Protein AF-A0A0H3CWQ4-F1 (afdb_monomer_lite)

Sequence (93 aa):
MPGEFEQLVAEYERFQAGVRHVDDRFAGLGAMQQQLTGLRASAASADGGVTVVTGPGGAVLDVELTEAALAKGPHALSATLLATLREGSSTAC

InterPro domains:
  IPR004401 Nucleoid-associated protein YbaB/EbfC [PF02575] (30-90)
  IPR036894 Nucleoid-associated protein YbaB-like domain superfamily [G3DSA:3.30.1310.10] (3-92)
  IPR036894 Nucleoid-associated protein YbaB-like domain superfamily [SSF82607] (29-89)

pLDDT: mean 82.15, std 10.58, range [54.75, 94.31]

Organism: Amycolatopsis mediterranei (strain U-32) (NCBI:txid749927)

Radius of gyration: 25.79 Å; chains: 1; bounding box: 51×19×75 Å

Secondary structure (DSSP, 8-state):
-THHHHHHHHHHHHHHHHHHHHHHHHHHHHHHHHHHHH--EEEE-TTSSEEEEE-GGG-EEEEEE-HHHHHT-HHHHHHHHHHHHHHHHHHT-

Foldseek 3Di:
DVVVVVVVVVVVVVVVVVVVVVVVVVVVVVVVVVVQQPDWFWFAFPVNQKIWIAGAQLHTDDIDGDVVLVVVDDPSSVVRHVVRSVVRNVVND

Structure (mmCIF, N/CA/C/O backbone):
data_AF-A0A0H3CWQ4-F1
#
_entry.id   AF-A0A0H3CWQ4-F1
#
loop_
_atom_site.group_PDB
_atom_site.id
_atom_site.type_symbol
_atom_site.label_atom_id
_atom_site.label_alt_id
_atom_site.label_comp_id
_atom_site.label_asym_id
_atom_site.label_entity_id
_atom_site.label_seq_id
_atom_site.pdbx_PDB_ins_code
_atom_site.Cartn_x
_atom_site.Cartn_y
_atom_site.Cartn_z
_atom_site.occupancy
_atom_site.B_iso_or_equiv
_atom_site.auth_seq_id
_atom_site.auth_comp_id
_atom_site.auth_asym_id
_atom_site.auth_atom_id
_atom_site.pdbx_PDB_model_num
ATOM 1 N N . MET A 1 1 ? 34.341 10.690 -54.752 1.00 55.31 1 MET A N 1
ATOM 2 C CA . MET A 1 1 ? 34.949 9.735 -53.805 1.00 55.31 1 MET A CA 1
ATOM 3 C C . MET A 1 1 ? 33.811 8.952 -53.148 1.00 55.31 1 MET A C 1
ATOM 5 O O . MET A 1 1 ? 33.098 9.542 -52.355 1.00 55.31 1 MET A O 1
ATOM 9 N N . PRO A 1 2 ? 33.548 7.692 -53.540 1.00 63.38 2 PRO A N 1
ATOM 10 C CA . PRO A 1 2 ? 32.394 6.906 -53.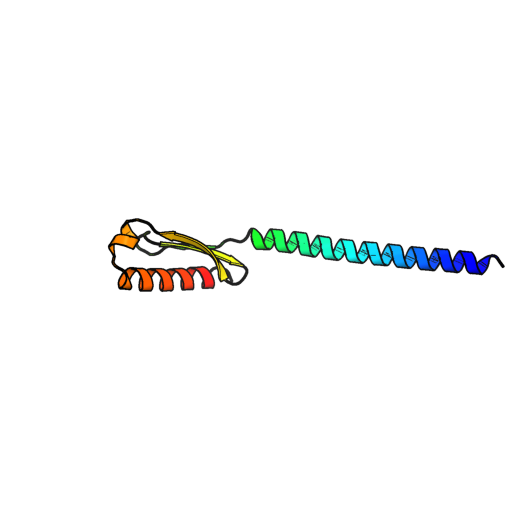059 1.00 63.38 2 PRO A CA 1
ATOM 11 C C . PRO A 1 2 ? 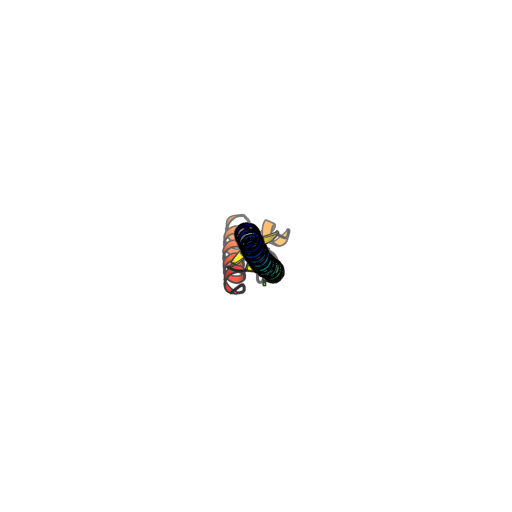32.459 6.476 -51.577 1.00 63.38 2 PRO A C 1
ATOM 13 O O . PRO A 1 2 ? 31.418 6.281 -50.960 1.00 63.38 2 PRO A O 1
ATOM 16 N N . GLY A 1 3 ? 33.660 6.390 -50.992 1.00 72.75 3 GLY A N 1
ATOM 17 C CA . GLY A 1 3 ? 33.868 5.837 -49.642 1.00 72.75 3 GLY A CA 1
ATOM 18 C C . GLY A 1 3 ? 33.395 6.709 -48.472 1.00 72.75 3 GLY A C 1
ATOM 19 O O . GLY A 1 3 ? 33.178 6.205 -47.376 1.00 72.75 3 GLY A O 1
ATOM 20 N N . GLU A 1 4 ? 33.202 8.010 -48.690 1.00 76.62 4 GLU A N 1
ATOM 21 C CA . GLU A 1 4 ? 32.712 8.950 -47.667 1.00 76.62 4 GLU A CA 1
ATOM 22 C C . GLU A 1 4 ? 31.223 8.711 -47.373 1.00 76.62 4 GLU A C 1
ATOM 24 O O . GLU A 1 4 ? 30.773 8.778 -46.230 1.00 76.62 4 GLU A O 1
ATOM 29 N N . PHE A 1 5 ? 30.464 8.367 -48.417 1.00 79.75 5 PHE A N 1
ATOM 30 C CA . PHE A 1 5 ? 29.049 8.028 -48.317 1.00 79.75 5 PHE A CA 1
ATOM 31 C C . PHE A 1 5 ? 28.851 6.665 -47.641 1.00 79.75 5 PHE A C 1
ATOM 33 O O . PHE A 1 5 ? 27.992 6.530 -46.774 1.00 79.75 5 PHE A O 1
ATOM 40 N N . GLU A 1 6 ? 29.693 5.678 -47.965 1.00 83.06 6 GLU A N 1
ATOM 41 C CA . GLU A 1 6 ? 29.689 4.361 -47.309 1.00 83.06 6 GLU A CA 1
ATOM 42 C C . GLU A 1 6 ? 30.015 4.463 -45.809 1.00 83.06 6 GLU A C 1
ATOM 44 O O . GLU A 1 6 ? 29.378 3.798 -44.993 1.00 83.06 6 GLU A O 1
ATOM 49 N N . GLN A 1 7 ? 30.942 5.348 -45.422 1.00 85.06 7 GLN A N 1
ATOM 50 C CA . GLN A 1 7 ? 31.221 5.641 -44.011 1.00 85.06 7 GLN A CA 1
ATOM 51 C C . GLN A 1 7 ? 30.017 6.243 -43.284 1.00 85.06 7 GLN A C 1
ATOM 53 O O . GLN A 1 7 ? 29.728 5.855 -42.152 1.00 85.06 7 GLN A O 1
ATOM 58 N N . LEU A 1 8 ? 29.301 7.166 -43.928 1.00 84.81 8 LEU A N 1
ATOM 59 C CA . LEU A 1 8 ? 28.131 7.813 -43.336 1.00 84.81 8 LEU A CA 1
ATOM 60 C C . LEU A 1 8 ? 26.980 6.822 -43.120 1.00 84.81 8 LEU A C 1
ATOM 62 O O . LEU A 1 8 ? 26.316 6.856 -42.084 1.00 84.81 8 LEU A O 1
ATOM 66 N N . VAL A 1 9 ? 26.772 5.914 -44.078 1.00 87.94 9 VAL A N 1
ATOM 67 C CA . VAL A 1 9 ? 25.781 4.834 -43.969 1.00 87.94 9 VAL A CA 1
ATOM 68 C C . VAL A 1 9 ? 26.142 3.887 -42.824 1.00 87.94 9 VAL A C 1
ATOM 70 O O . VAL A 1 9 ? 25.287 3.598 -41.991 1.00 87.94 9 VAL A O 1
ATOM 73 N N . ALA A 1 10 ? 27.408 3.474 -42.717 1.00 88.25 10 ALA A N 1
ATOM 74 C CA . ALA A 1 10 ? 27.862 2.599 -41.636 1.00 88.25 10 ALA A CA 1
ATOM 75 C C . ALA A 1 10 ? 27.710 3.243 -40.242 1.00 88.25 10 ALA A C 1
ATOM 77 O O . ALA A 1 10 ? 27.357 2.567 -39.272 1.00 88.25 10 ALA A O 1
ATOM 78 N N . GLU A 1 11 ? 27.954 4.550 -40.129 1.00 86.00 11 GLU A N 1
ATOM 79 C CA . GLU A 1 11 ? 27.760 5.290 -38.877 1.00 86.00 11 GLU A CA 1
ATOM 80 C C . GLU A 1 11 ? 26.272 5.403 -38.514 1.00 86.00 11 GLU A C 1
ATOM 82 O O . GLU A 1 11 ? 25.885 5.205 -37.361 1.00 86.00 11 GLU A O 1
ATOM 87 N N . TYR A 1 12 ? 25.414 5.636 -39.508 1.00 86.06 12 TYR A N 1
ATOM 88 C CA . TYR A 1 12 ? 23.967 5.671 -39.314 1.00 86.06 12 TYR A CA 1
ATOM 89 C C . TYR A 1 12 ? 23.402 4.309 -38.884 1.00 86.06 12 TYR A C 1
ATOM 91 O O . TYR A 1 12 ? 22.571 4.250 -37.976 1.00 86.06 12 TYR A O 1
ATOM 99 N N . GLU A 1 13 ? 23.886 3.206 -39.463 1.00 88.06 13 GLU A N 1
ATOM 100 C CA . GLU A 1 13 ? 23.511 1.848 -39.050 1.00 88.06 13 GLU A CA 1
ATOM 101 C C . GLU A 1 13 ? 23.941 1.542 -37.609 1.00 88.06 13 GLU A C 1
ATOM 103 O O . GLU A 1 13 ? 23.151 0.989 -36.837 1.00 88.06 13 GLU A O 1
ATOM 108 N N . ARG A 1 14 ? 25.152 1.953 -37.201 1.00 87.00 14 ARG A N 1
ATOM 109 C CA . ARG A 1 14 ? 25.596 1.834 -35.800 1.00 87.00 14 ARG A CA 1
ATOM 110 C C . ARG A 1 14 ? 24.732 2.649 -34.853 1.00 87.00 14 ARG A C 1
ATOM 112 O O . ARG A 1 14 ? 24.366 2.148 -33.789 1.00 87.00 14 ARG A O 1
ATOM 119 N N . PHE A 1 15 ? 24.389 3.876 -35.231 1.00 85.81 15 PHE A N 1
ATOM 120 C CA . PHE A 1 15 ? 23.501 4.717 -34.439 1.00 85.81 15 PHE A CA 1
ATOM 121 C C . PHE A 1 15 ? 22.113 4.078 -34.294 1.00 85.81 15 PHE A C 1
ATOM 123 O O . PHE A 1 15 ? 21.623 3.942 -33.174 1.00 85.81 15 PHE A O 1
ATOM 130 N N . GLN A 1 16 ? 21.509 3.601 -35.388 1.00 86.25 16 GLN A N 1
ATOM 131 C CA . GLN A 1 16 ? 20.220 2.902 -35.345 1.00 86.25 16 GLN A CA 1
ATOM 132 C C . GLN A 1 16 ? 20.263 1.636 -34.477 1.00 86.25 16 GLN A C 1
ATOM 134 O O . GLN A 1 16 ? 19.332 1.387 -33.707 1.00 86.25 16 GLN A O 1
ATOM 139 N N . ALA A 1 17 ? 21.334 0.843 -34.574 1.00 86.88 17 ALA A N 1
ATOM 140 C CA . ALA A 1 17 ? 21.525 -0.336 -33.733 1.00 86.88 17 ALA A CA 1
ATOM 141 C C . ALA A 1 17 ? 21.652 0.040 -32.246 1.00 86.88 17 ALA A C 1
ATOM 143 O O . ALA A 1 17 ? 21.065 -0.621 -31.389 1.00 86.88 17 ALA A O 1
ATOM 144 N N . GLY A 1 18 ? 22.362 1.131 -31.943 1.00 81.56 18 GLY A N 1
ATOM 145 C CA . GLY A 1 18 ? 22.472 1.683 -30.594 1.00 81.56 18 GLY A CA 1
ATOM 146 C C . GLY A 1 18 ? 21.127 2.139 -30.027 1.00 81.56 18 GLY A C 1
ATOM 147 O O . GLY A 1 18 ? 20.805 1.795 -28.891 1.00 81.56 18 GLY A O 1
ATOM 148 N N . VAL A 1 19 ? 20.318 2.847 -30.821 1.00 82.06 19 VAL A N 1
ATOM 149 C CA . VAL A 1 19 ? 18.970 3.290 -30.424 1.00 82.06 19 VAL A CA 1
ATOM 150 C C . VAL A 1 19 ? 18.059 2.094 -30.137 1.00 82.06 19 VAL A C 1
ATOM 152 O O . VAL A 1 19 ? 17.464 2.043 -29.065 1.00 82.06 19 VAL A O 1
ATOM 155 N N . ARG A 1 20 ? 18.021 1.082 -31.019 1.00 79.19 20 ARG A N 1
ATOM 156 C CA . ARG A 1 20 ? 17.235 -0.149 -30.791 1.00 79.19 20 ARG A CA 1
ATOM 157 C C . 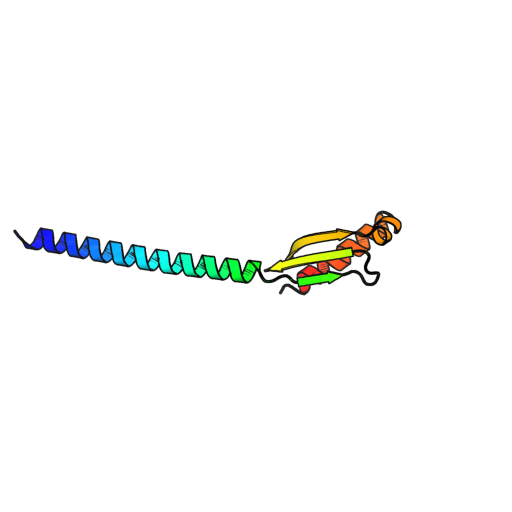ARG A 1 20 ? 17.625 -0.864 -29.498 1.00 79.19 20 ARG A C 1
ATOM 159 O O . ARG A 1 20 ? 16.765 -1.241 -28.715 1.00 79.19 20 ARG A O 1
ATOM 166 N N . HIS A 1 21 ? 18.924 -1.000 -29.243 1.00 78.06 21 HIS A N 1
ATOM 167 C CA . HIS A 1 21 ? 19.420 -1.656 -28.034 1.00 78.06 21 HIS A CA 1
ATOM 168 C C . HIS A 1 21 ? 19.076 -0.884 -26.746 1.00 78.06 21 HIS A C 1
ATOM 170 O O . HIS A 1 21 ? 18.916 -1.471 -25.673 1.00 78.06 21 HIS A O 1
ATOM 176 N N . VAL A 1 22 ? 18.978 0.443 -26.831 1.00 76.38 22 VAL A N 1
ATOM 177 C CA . VAL A 1 22 ? 18.534 1.290 -25.721 1.00 76.38 22 VAL A CA 1
ATOM 178 C C . VAL A 1 22 ? 17.029 1.135 -25.487 1.00 76.38 22 VAL A C 1
ATOM 180 O O . VAL A 1 22 ? 16.634 0.923 -24.338 1.00 76.38 22 VAL A O 1
ATOM 183 N N . ASP A 1 23 ? 16.215 1.154 -26.544 1.00 73.12 23 ASP A N 1
ATOM 184 C CA . ASP A 1 23 ? 14.765 0.928 -26.461 1.00 73.12 23 ASP A CA 1
ATOM 185 C C . ASP A 1 23 ? 14.429 -0.438 -25.844 1.00 73.12 23 ASP A C 1
ATOM 187 O O . ASP A 1 23 ? 13.618 -0.507 -24.919 1.00 73.12 23 ASP A O 1
ATOM 191 N N . ASP A 1 24 ? 15.111 -1.509 -26.262 1.00 76.69 24 ASP A N 1
ATOM 192 C CA . ASP A 1 24 ? 14.909 -2.858 -25.713 1.00 76.69 24 ASP A CA 1
ATOM 193 C C . ASP A 1 24 ? 15.207 -2.921 -24.205 1.00 76.69 24 ASP A C 1
ATOM 195 O O . ASP A 1 24 ? 14.478 -3.554 -23.432 1.00 76.69 24 ASP A O 1
ATOM 199 N N . ARG A 1 25 ? 16.254 -2.219 -23.745 1.00 70.00 25 ARG A N 1
ATOM 200 C CA . ARG A 1 25 ? 16.563 -2.132 -22.310 1.00 70.00 25 ARG A CA 1
ATOM 201 C C . ARG A 1 25 ? 15.510 -1.348 -21.535 1.00 70.00 25 ARG A C 1
ATOM 203 O O . ARG A 1 25 ? 15.139 -1.774 -20.441 1.00 70.00 25 ARG A O 1
ATOM 210 N N . PHE A 1 26 ? 15.015 -0.234 -22.069 1.00 70.94 26 PHE A N 1
ATOM 211 C CA . PHE A 1 26 ? 13.953 0.534 -21.413 1.00 70.94 26 PHE A CA 1
ATOM 212 C C . PHE A 1 26 ? 12.623 -0.227 -21.377 1.00 70.94 26 PHE A C 1
ATOM 214 O O . PHE A 1 26 ? 11.944 -0.198 -20.348 1.00 70.94 26 PHE A O 1
ATOM 221 N N . ALA A 1 27 ? 12.286 -0.970 -22.433 1.00 71.00 27 ALA A N 1
ATOM 222 C CA . ALA A 1 27 ? 11.122 -1.852 -22.459 1.00 71.00 27 ALA A CA 1
ATOM 223 C C . ALA A 1 27 ? 11.212 -2.949 -21.382 1.00 71.00 27 ALA A C 1
ATOM 225 O O . ALA A 1 27 ? 10.245 -3.180 -20.652 1.00 71.00 27 ALA A O 1
ATOM 226 N N . GLY A 1 28 ? 12.388 -3.567 -21.213 1.00 70.94 28 GLY A N 1
ATOM 227 C CA . GLY A 1 28 ? 12.634 -4.547 -20.149 1.00 70.94 28 GLY A CA 1
ATOM 228 C C . GLY A 1 28 ? 12.468 -3.968 -18.738 1.00 70.94 28 GLY A C 1
ATOM 229 O O . GLY A 1 28 ? 11.851 -4.597 -17.878 1.00 70.94 28 GLY A O 1
ATOM 230 N N . LEU A 1 29 ? 12.948 -2.741 -18.504 1.00 65.19 29 LEU A N 1
ATOM 231 C CA . LEU A 1 29 ? 12.768 -2.042 -17.225 1.00 65.19 29 LEU A CA 1
ATOM 232 C C . LEU A 1 29 ? 11.299 -1.680 -16.959 1.00 65.19 29 LEU A C 1
ATOM 234 O O . LEU A 1 29 ? 10.835 -1.819 -15.828 1.00 65.19 29 LEU A O 1
ATOM 238 N N . GLY A 1 30 ? 10.560 -1.254 -17.987 1.00 64.56 30 GLY A N 1
ATOM 239 C CA . GLY A 1 30 ? 9.127 -0.966 -17.885 1.00 64.56 30 GLY A CA 1
ATOM 240 C C . GLY A 1 30 ? 8.304 -2.206 -17.528 1.00 64.56 30 GLY A C 1
ATOM 241 O O . GLY A 1 30 ? 7.477 -2.158 -16.617 1.00 64.56 30 GLY A O 1
ATOM 242 N N . ALA A 1 31 ? 8.580 -3.340 -18.177 1.00 65.69 31 ALA A N 1
ATOM 243 C CA . ALA A 1 31 ? 7.932 -4.615 -17.868 1.00 65.69 31 ALA A CA 1
ATOM 244 C C . ALA A 1 31 ? 8.233 -5.078 -16.431 1.00 65.69 31 ALA A C 1
ATOM 246 O O . ALA A 1 31 ? 7.329 -5.492 -15.703 1.00 65.69 31 ALA A O 1
ATOM 247 N N . MET A 1 32 ? 9.482 -4.935 -15.981 1.00 62.00 32 MET A N 1
ATOM 248 C CA . MET A 1 32 ? 9.877 -5.296 -14.620 1.00 62.00 32 MET A CA 1
ATOM 249 C C . MET A 1 32 ? 9.215 -4.390 -13.568 1.00 62.00 32 MET A C 1
ATOM 251 O O . MET A 1 32 ? 8.717 -4.892 -12.561 1.00 62.00 32 MET A O 1
ATOM 255 N N . GLN A 1 33 ? 9.119 -3.076 -13.809 1.00 60.66 33 GLN A N 1
ATOM 256 C CA . GLN A 1 33 ? 8.366 -2.164 -12.936 1.00 60.66 33 GLN A CA 1
ATOM 257 C C . GLN A 1 33 ? 6.882 -2.542 -12.845 1.00 60.66 33 GLN A C 1
ATOM 259 O O . GLN A 1 33 ? 6.310 -2.507 -11.755 1.00 60.66 33 GLN A O 1
ATOM 264 N N . GLN A 1 34 ? 6.254 -2.954 -13.949 1.00 61.66 34 GLN A N 1
ATOM 265 C CA . GLN A 1 34 ? 4.865 -3.425 -13.933 1.00 61.66 34 GLN A CA 1
ATOM 266 C C . GLN A 1 34 ? 4.697 -4.715 -13.123 1.00 61.66 34 GLN A C 1
ATOM 268 O O . GLN A 1 34 ? 3.758 -4.817 -12.332 1.00 61.66 34 GLN A O 1
ATOM 273 N N . GLN A 1 35 ? 5.620 -5.671 -13.260 1.00 61.31 35 GLN A N 1
ATOM 274 C CA . GLN A 1 35 ? 5.606 -6.899 -12.459 1.00 61.31 35 GLN A CA 1
ATOM 275 C C . GLN A 1 35 ? 5.789 -6.606 -10.964 1.00 61.31 35 GLN A C 1
ATOM 277 O O . GLN A 1 35 ? 5.075 -7.178 -10.144 1.00 61.31 35 GLN A O 1
ATOM 282 N N . LEU A 1 36 ? 6.675 -5.669 -10.609 1.00 60.69 36 LEU A N 1
ATOM 283 C CA . LEU A 1 36 ? 6.870 -5.229 -9.226 1.00 60.69 36 LEU A CA 1
ATOM 284 C C . LEU A 1 36 ? 5.627 -4.509 -8.682 1.00 60.69 36 LEU A C 1
ATOM 286 O O . LEU A 1 36 ? 5.199 -4.797 -7.573 1.00 60.69 36 LEU A O 1
ATOM 290 N N . THR A 1 37 ? 4.970 -3.653 -9.469 1.00 60.75 37 THR A N 1
ATOM 291 C CA . THR A 1 37 ? 3.726 -2.965 -9.056 1.00 60.75 37 THR A CA 1
ATOM 292 C C . THR A 1 37 ? 2.572 -3.948 -8.791 1.00 60.75 37 THR A C 1
ATOM 294 O O . THR A 1 37 ? 1.633 -3.640 -8.055 1.00 60.75 37 THR A O 1
ATOM 297 N N . GLY A 1 38 ? 2.630 -5.145 -9.383 1.00 63.56 38 GLY A N 1
ATOM 298 C CA . GLY A 1 38 ? 1.685 -6.230 -9.124 1.00 63.56 38 GLY A CA 1
ATOM 299 C C . GLY A 1 38 ? 1.872 -6.916 -7.768 1.00 63.56 38 GLY A C 1
ATOM 300 O O . GLY A 1 38 ? 0.913 -7.496 -7.258 1.00 63.56 38 GLY A O 1
ATOM 301 N N . LEU A 1 39 ? 3.065 -6.835 -7.171 1.00 71.69 39 LEU A N 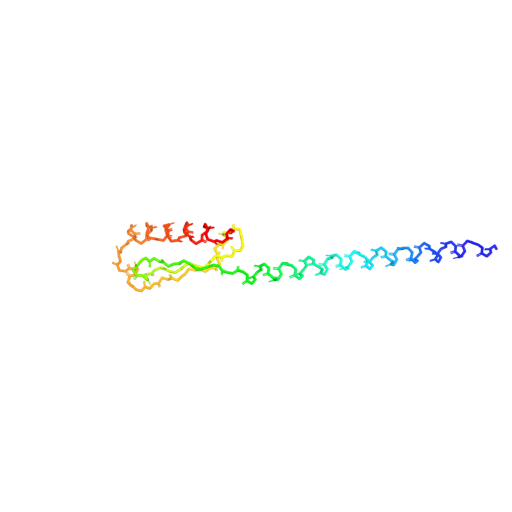1
ATOM 302 C CA . LEU A 1 39 ? 3.366 -7.453 -5.882 1.00 71.69 39 LEU A CA 1
ATOM 303 C C . LEU A 1 39 ? 2.787 -6.592 -4.761 1.00 71.69 39 LEU A C 1
ATOM 305 O O . LEU A 1 39 ? 3.285 -5.511 -4.454 1.00 71.69 39 LEU A O 1
ATOM 309 N N . ARG A 1 40 ? 1.706 -7.087 -4.164 1.00 81.62 40 ARG A N 1
ATOM 310 C CA . ARG A 1 40 ? 1.059 -6.480 -3.005 1.00 81.62 40 ARG A CA 1
ATOM 311 C C . ARG A 1 40 ? 1.077 -7.474 -1.855 1.00 81.62 40 ARG A C 1
ATOM 313 O O . ARG A 1 40 ? 0.670 -8.619 -2.037 1.00 81.62 40 ARG A O 1
ATOM 320 N N . ALA A 1 41 ? 1.516 -7.028 -0.689 1.00 83.88 41 ALA A N 1
ATOM 321 C CA . ALA A 1 41 ? 1.304 -7.728 0.567 1.00 83.88 41 ALA A CA 1
ATOM 322 C C . ALA A 1 41 ? 0.143 -7.061 1.314 1.00 83.88 41 ALA A C 1
ATOM 324 O O . ALA A 1 41 ? -0.106 -5.864 1.166 1.00 83.88 41 ALA A O 1
ATOM 325 N N . SER A 1 42 ? -0.596 -7.842 2.095 1.00 86.69 42 SER A N 1
ATOM 326 C CA . SER A 1 42 ? -1.675 -7.340 2.940 1.00 86.69 42 SER A CA 1
ATOM 327 C C . SER A 1 42 ? -1.450 -7.814 4.367 1.00 86.69 42 SER A C 1
ATOM 329 O O . SER A 1 42 ? -1.140 -8.985 4.586 1.00 86.69 42 SER A O 1
ATOM 331 N N . ALA A 1 43 ? -1.592 -6.897 5.319 1.00 89.69 43 ALA A N 1
ATOM 332 C CA . ALA A 1 43 ? -1.584 -7.178 6.747 1.00 89.69 43 ALA A CA 1
ATOM 333 C C . ALA A 1 43 ? -2.872 -6.636 7.367 1.00 89.69 43 ALA A C 1
ATOM 335 O O . ALA A 1 43 ? -3.351 -5.568 6.982 1.00 89.69 43 ALA A O 1
ATOM 336 N N . ALA A 1 44 ? -3.421 -7.364 8.332 1.00 91.56 44 ALA A N 1
ATOM 337 C CA . ALA A 1 44 ? -4.632 -6.974 9.038 1.00 91.56 44 ALA A CA 1
ATOM 338 C C . ALA A 1 44 ? -4.407 -7.048 10.546 1.00 91.56 44 ALA A C 1
ATOM 340 O O . ALA A 1 44 ? -3.705 -7.933 11.037 1.00 91.56 44 ALA A O 1
ATOM 341 N N . SER A 1 45 ? -5.020 -6.130 11.291 1.00 90.62 45 SER A N 1
ATOM 342 C CA . SER A 1 45 ? -5.000 -6.185 12.748 1.00 90.62 45 SER A CA 1
ATOM 343 C C . SER A 1 45 ? -5.755 -7.421 13.247 1.00 90.62 45 SER A C 1
ATOM 345 O O . SER A 1 45 ? -6.704 -7.883 12.617 1.00 90.62 45 SER A O 1
ATOM 347 N N . ALA A 1 46 ? -5.368 -7.953 14.410 1.00 85.75 46 ALA A N 1
ATOM 348 C CA . ALA A 1 46 ? -5.937 -9.194 14.956 1.00 85.75 46 ALA A CA 1
ATOM 349 C C . ALA A 1 46 ? -7.466 -9.160 15.153 1.00 85.75 46 ALA A C 1
ATOM 351 O O . ALA A 1 46 ? -8.123 -10.196 15.166 1.00 85.75 46 ALA A O 1
ATOM 352 N N . ASP A 1 47 ? -8.032 -7.968 15.319 1.00 85.81 47 ASP A N 1
ATOM 353 C CA . ASP A 1 47 ? -9.466 -7.734 15.463 1.00 85.81 47 ASP A CA 1
ATOM 354 C C . ASP A 1 47 ? -10.181 -7.418 14.136 1.00 85.81 47 ASP A C 1
ATOM 356 O O . ASP A 1 47 ? -11.367 -7.102 14.147 1.00 85.81 47 ASP A O 1
ATOM 360 N N . GLY A 1 48 ? -9.469 -7.450 13.004 1.00 87.81 48 GLY A N 1
ATOM 361 C CA . GLY A 1 48 ? -9.998 -7.132 11.671 1.00 87.81 48 GLY A CA 1
ATOM 362 C C . GLY A 1 48 ? -10.377 -5.662 11.482 1.00 87.81 48 GLY A C 1
ATOM 363 O O . GLY A 1 48 ? -11.026 -5.304 10.503 1.00 87.81 48 GLY A O 1
ATOM 364 N N . GLY A 1 49 ? -10.007 -4.805 12.433 1.00 89.56 49 GLY A N 1
ATOM 365 C CA . GLY A 1 49 ? -10.375 -3.400 12.437 1.00 89.56 49 GLY A CA 1
ATOM 366 C C . GLY A 1 49 ? -9.629 -2.573 11.389 1.00 89.56 49 GLY A C 1
ATOM 367 O O . GLY A 1 49 ? -10.192 -1.622 10.843 1.00 89.56 49 GLY A O 1
ATOM 368 N N . VAL A 1 50 ? -8.367 -2.928 11.144 1.00 93.25 50 VAL A N 1
ATOM 369 C CA . VAL A 1 50 ? -7.429 -2.212 10.277 1.00 93.25 50 VAL A CA 1
ATOM 370 C C . VAL A 1 50 ? -6.852 -3.185 9.260 1.00 93.25 50 VAL A C 1
ATOM 372 O O . VAL A 1 50 ? -6.322 -4.222 9.653 1.00 93.25 50 VAL A O 1
ATOM 375 N N . THR A 1 51 ? -6.870 -2.808 7.986 1.00 92.88 51 THR A N 1
ATOM 376 C CA . THR A 1 51 ? -6.190 -3.535 6.909 1.00 92.88 51 THR A CA 1
ATOM 377 C C . THR A 1 51 ? -5.230 -2.589 6.204 1.00 92.88 51 THR A C 1
ATOM 379 O O . THR A 1 51 ? -5.579 -1.451 5.902 1.00 92.88 51 THR A O 1
ATOM 382 N N . VAL A 1 52 ? -4.010 -3.046 5.947 1.00 93.19 52 VAL A N 1
ATOM 383 C CA . VAL A 1 52 ? -2.970 -2.293 5.244 1.00 93.19 52 VAL A CA 1
ATOM 384 C C . VAL A 1 52 ? -2.525 -3.098 4.034 1.00 93.19 52 VAL A C 1
ATOM 386 O O . VAL A 1 52 ? -2.203 -4.281 4.155 1.00 93.19 52 VAL A O 1
ATOM 389 N N . VAL A 1 53 ? -2.457 -2.442 2.878 1.00 90.62 53 VAL A N 1
ATOM 390 C CA . VAL A 1 53 ? -1.861 -2.996 1.661 1.00 90.62 53 VAL A CA 1
ATOM 391 C C . VAL A 1 53 ? -0.524 -2.313 1.414 1.00 90.62 53 VAL A C 1
ATOM 393 O O . VAL A 1 53 ? -0.445 -1.085 1.343 1.00 90.62 53 VAL A O 1
ATOM 396 N N . THR A 1 54 ? 0.529 -3.107 1.252 1.00 90.75 54 THR A N 1
ATOM 397 C CA . THR A 1 54 ? 1.884 -2.636 0.962 1.00 90.75 54 THR A CA 1
ATOM 398 C C . THR A 1 54 ? 2.370 -3.136 -0.393 1.00 90.75 54 THR A C 1
ATOM 400 O O . THR A 1 54 ? 2.062 -4.243 -0.826 1.00 90.75 54 THR A O 1
ATOM 403 N N . GLY A 1 55 ? 3.108 -2.283 -1.092 1.00 85.62 55 GLY A N 1
ATOM 404 C CA . GLY A 1 55 ? 3.814 -2.583 -2.327 1.00 85.62 55 GLY A CA 1
ATOM 405 C C . GLY A 1 55 ? 5.289 -2.903 -2.077 1.00 85.62 55 GLY A C 1
ATOM 406 O O . GLY A 1 55 ? 5.746 -2.902 -0.927 1.00 85.62 55 GLY A O 1
ATOM 407 N N . PRO A 1 56 ? 6.058 -3.131 -3.153 1.00 82.44 56 PRO A N 1
ATOM 408 C CA . PRO A 1 56 ? 7.473 -3.472 -3.061 1.00 82.44 56 PRO A CA 1
ATOM 409 C C . PRO A 1 56 ? 8.263 -2.434 -2.266 1.00 82.44 56 PRO A C 1
ATOM 411 O O . PRO A 1 56 ? 8.033 -1.229 -2.395 1.00 82.44 56 PRO A O 1
ATOM 414 N N . GLY A 1 57 ? 9.208 -2.902 -1.451 1.00 80.25 57 GLY A N 1
ATOM 415 C CA . GLY A 1 57 ? 10.018 -2.024 -0.603 1.00 80.25 57 GLY A CA 1
ATOM 416 C C . GLY A 1 57 ? 9.250 -1.420 0.579 1.00 80.25 57 GLY A C 1
ATOM 417 O O . GLY A 1 57 ? 9.719 -0.456 1.180 1.00 80.25 57 GLY A O 1
ATOM 418 N N . GLY A 1 58 ? 8.072 -1.964 0.910 1.00 81.44 58 GLY A N 1
ATOM 419 C CA . GLY A 1 58 ? 7.284 -1.563 2.075 1.00 81.44 58 GLY A CA 1
ATOM 420 C C . GLY A 1 58 ? 6.459 -0.289 1.885 1.00 81.44 58 GLY A C 1
ATOM 421 O O . GLY A 1 58 ? 5.978 0.263 2.877 1.00 81.44 58 GLY A O 1
ATOM 422 N N . ALA A 1 59 ? 6.286 0.179 0.642 1.00 85.62 59 ALA A N 1
ATOM 423 C CA . ALA A 1 59 ? 5.451 1.336 0.326 1.00 85.62 59 ALA A CA 1
ATOM 424 C C . ALA A 1 59 ? 3.988 1.066 0.706 1.00 85.62 59 ALA A C 1
ATOM 426 O O . ALA A 1 59 ? 3.422 0.066 0.284 1.00 85.62 59 ALA A O 1
ATOM 427 N N . VAL A 1 60 ? 3.352 1.949 1.474 1.00 88.62 60 VAL A N 1
ATOM 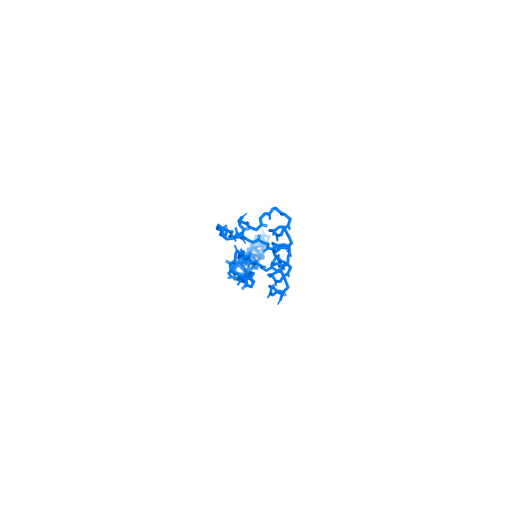428 C CA . VAL A 1 60 ? 1.927 1.808 1.815 1.00 88.62 60 VAL A CA 1
ATOM 429 C C . VAL A 1 60 ? 1.093 2.250 0.618 1.00 88.62 60 VAL A C 1
ATOM 431 O O . VAL A 1 60 ? 1.217 3.389 0.169 1.00 88.62 60 VAL A O 1
ATOM 434 N N . LEU A 1 61 ? 0.278 1.340 0.088 1.00 89.38 61 LEU A N 1
ATOM 435 C CA . LEU A 1 61 ? -0.575 1.584 -1.075 1.00 89.38 61 LEU A CA 1
ATOM 436 C C . LEU A 1 61 ? -2.011 1.897 -0.672 1.00 89.38 61 LEU A C 1
ATOM 438 O O . LEU A 1 61 ? -2.653 2.703 -1.338 1.00 89.38 61 LEU A O 1
ATOM 442 N N . ASP A 1 62 ? -2.502 1.257 0.390 1.00 89.94 62 ASP A N 1
ATOM 443 C CA . ASP A 1 62 ? -3.869 1.446 0.866 1.00 89.94 62 ASP A CA 1
ATOM 444 C C . ASP A 1 62 ? -4.000 1.147 2.364 1.00 89.94 62 ASP A C 1
ATOM 446 O O . ASP A 1 62 ? -3.227 0.357 2.923 1.00 89.94 62 ASP A O 1
ATOM 450 N N . VAL A 1 63 ? -4.978 1.787 3.003 1.00 92.12 63 VAL A N 1
ATOM 451 C CA . VAL A 1 63 ? -5.338 1.580 4.409 1.00 92.12 63 VAL A CA 1
ATOM 452 C C . VAL A 1 63 ? -6.853 1.631 4.549 1.00 92.12 63 VAL A C 1
ATOM 454 O O . VAL A 1 63 ? -7.470 2.682 4.374 1.00 92.12 63 VAL A O 1
ATOM 457 N N . GLU A 1 64 ? -7.438 0.517 4.972 1.00 93.31 64 GLU A N 1
ATOM 458 C CA . GLU A 1 64 ? -8.857 0.423 5.289 1.00 93.31 64 GLU A CA 1
ATOM 459 C C . GLU A 1 64 ? -9.071 0.386 6.804 1.00 93.31 64 GLU A C 1
ATOM 461 O O . GLU A 1 64 ? -8.374 -0.312 7.548 1.00 93.31 64 GLU A O 1
ATOM 466 N N . LEU A 1 65 ? -10.063 1.150 7.259 1.00 94.31 65 LEU A N 1
ATOM 467 C CA . LEU A 1 65 ? -10.483 1.233 8.653 1.00 94.31 65 LEU A CA 1
ATOM 468 C C . LEU A 1 65 ? -11.969 0.908 8.737 1.00 94.31 65 LEU A C 1
ATOM 470 O O . LEU A 1 65 ? -12.789 1.528 8.061 1.00 94.31 65 LEU A O 1
ATOM 474 N N . THR A 1 66 ? -12.323 -0.032 9.603 1.00 92.88 66 THR A N 1
ATOM 475 C CA . THR A 1 66 ? -13.725 -0.357 9.884 1.00 92.88 66 THR A CA 1
ATOM 476 C C . THR A 1 66 ? -14.277 0.505 11.019 1.00 92.88 66 THR A C 1
ATOM 478 O O . THR A 1 66 ? -13.528 1.097 11.803 1.00 92.88 66 THR A O 1
ATOM 481 N N . GLU A 1 67 ? -15.602 0.523 11.186 1.00 90.62 67 GLU A N 1
ATOM 482 C CA . GLU A 1 67 ? -16.223 1.197 12.335 1.00 90.62 67 GLU A CA 1
ATOM 483 C C . GLU A 1 67 ? -15.742 0.641 13.683 1.00 90.62 67 GLU A C 1
ATOM 485 O O . GLU A 1 67 ? -15.584 1.397 14.641 1.00 90.62 67 GLU A O 1
ATOM 490 N N . ALA A 1 68 ? -15.422 -0.656 13.752 1.00 87.38 68 ALA A N 1
ATOM 491 C CA . ALA A 1 68 ? -14.870 -1.275 14.953 1.00 87.38 68 ALA A CA 1
ATOM 492 C C . ALA A 1 68 ? -13.513 -0.667 15.343 1.00 87.38 68 ALA A C 1
ATOM 494 O O . ALA A 1 68 ? -13.245 -0.460 16.526 1.00 87.38 68 ALA A O 1
ATOM 495 N N . ALA A 1 69 ? -12.675 -0.318 14.361 1.00 88.94 69 ALA A N 1
ATOM 496 C CA . ALA A 1 69 ? -11.411 0.367 14.611 1.00 88.94 69 ALA A CA 1
ATOM 497 C C . ALA A 1 69 ? -11.620 1.809 15.086 1.00 88.94 69 ALA A C 1
ATOM 499 O O . ALA A 1 69 ? -10.949 2.251 16.021 1.00 88.94 69 ALA A O 1
ATOM 500 N N . LEU A 1 70 ? -12.581 2.524 14.493 1.00 90.44 70 LEU A N 1
ATOM 501 C CA . LEU A 1 70 ? -12.923 3.894 14.887 1.00 90.44 70 LEU A CA 1
ATOM 502 C C . LEU A 1 70 ? -13.493 3.955 16.315 1.00 90.44 70 LEU A C 1
ATOM 504 O O . LEU A 1 70 ? -13.199 4.891 17.061 1.00 90.44 70 LEU A O 1
ATOM 508 N N . ALA A 1 71 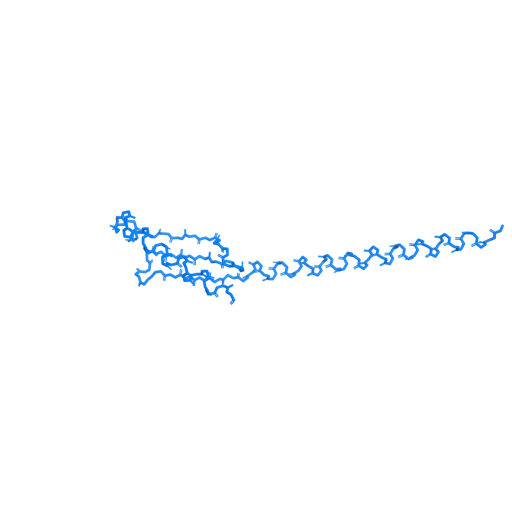? -14.234 2.926 16.733 1.00 91.00 71 ALA A N 1
ATOM 509 C CA . ALA A 1 71 ? -14.820 2.825 18.068 1.00 91.00 71 ALA A CA 1
ATOM 510 C C . ALA A 1 71 ? -13.788 2.651 19.203 1.00 91.00 71 ALA A C 1
ATOM 512 O O . ALA A 1 71 ? -14.101 2.939 20.359 1.00 91.00 71 ALA A O 1
ATOM 513 N N . LYS A 1 72 ? -12.547 2.231 18.908 1.00 86.12 72 LYS A N 1
ATOM 514 C CA . LYS A 1 72 ? -11.481 2.045 19.919 1.00 86.12 72 LYS A CA 1
ATOM 515 C C . LYS A 1 72 ? -10.983 3.351 20.543 1.00 86.12 72 LYS A C 1
ATOM 517 O O . LYS A 1 72 ? -10.246 3.328 21.530 1.00 86.12 72 LYS A O 1
ATOM 522 N N . GLY A 1 73 ? -11.347 4.486 19.956 1.00 88.81 73 GLY A N 1
ATOM 523 C CA . GLY A 1 73 ? -10.822 5.786 20.333 1.00 88.81 73 GLY A CA 1
ATOM 524 C C . GLY A 1 73 ? -9.410 6.043 19.783 1.00 88.81 73 GLY A C 1
ATOM 525 O O . GLY A 1 73 ? -8.694 5.128 19.361 1.00 88.81 73 GLY A O 1
ATOM 526 N N . PRO A 1 74 ? -8.980 7.314 19.777 1.00 90.00 74 PRO A N 1
ATOM 527 C CA . PRO A 1 74 ? -7.871 7.780 18.943 1.00 90.00 74 PRO A CA 1
ATOM 528 C C . PRO A 1 74 ? -6.510 7.165 19.304 1.00 90.00 74 PRO A C 1
ATOM 530 O O . PRO A 1 74 ? -5.719 6.856 18.412 1.00 90.00 74 PRO A O 1
ATOM 533 N N . HIS A 1 75 ? -6.217 6.941 20.589 1.00 91.88 75 HIS A N 1
ATOM 534 C CA . HIS A 1 75 ? -4.930 6.369 21.010 1.00 91.88 75 HIS A CA 1
ATOM 535 C C . HIS A 1 75 ? -4.801 4.879 20.678 1.00 91.88 75 HIS A C 1
ATOM 537 O O . HIS A 1 75 ? -3.785 4.462 20.123 1.00 91.88 75 HIS A O 1
ATOM 543 N N . ALA A 1 76 ? -5.833 4.084 20.963 1.00 90.06 76 ALA A N 1
ATOM 544 C CA . ALA A 1 76 ? -5.824 2.655 20.663 1.00 90.06 76 ALA A CA 1
ATOM 545 C C . ALA A 1 76 ? -5.831 2.389 19.149 1.00 90.06 76 ALA A C 1
ATOM 547 O O . ALA A 1 76 ? -5.138 1.482 18.678 1.00 90.06 76 ALA A O 1
ATOM 548 N N . LEU A 1 77 ? -6.545 3.216 18.377 1.00 91.88 77 LEU A N 1
ATOM 549 C CA . LEU A 1 77 ? -6.507 3.169 16.918 1.00 91.88 77 LEU A CA 1
ATOM 550 C C . LEU A 1 77 ? -5.103 3.469 16.382 1.00 91.88 77 LEU A C 1
ATOM 552 O O . LEU A 1 77 ? -4.580 2.695 15.587 1.00 91.88 77 LEU A O 1
ATOM 556 N N . SER A 1 78 ? -4.464 4.537 16.867 1.00 92.44 78 SER A N 1
ATOM 557 C CA . SER A 1 78 ? -3.109 4.918 16.441 1.00 92.44 78 SER A CA 1
ATOM 558 C C . SER A 1 78 ? -2.089 3.808 16.707 1.00 92.44 78 SER A C 1
ATOM 560 O O . SER A 1 78 ? -1.270 3.495 15.843 1.00 92.44 78 SER A O 1
ATOM 562 N N . ALA A 1 79 ? -2.161 3.171 17.880 1.00 93.88 79 ALA A N 1
ATOM 563 C CA . ALA A 1 79 ? -1.294 2.047 18.227 1.00 93.88 79 ALA A CA 1
ATOM 564 C C . ALA A 1 79 ? -1.538 0.825 17.323 1.00 93.88 79 ALA A C 1
ATOM 566 O O . ALA A 1 79 ? -0.582 0.226 16.830 1.00 93.88 79 ALA A O 1
ATOM 567 N N . THR A 1 80 ? -2.810 0.491 17.067 1.00 92.38 80 THR A N 1
ATOM 568 C CA . THR A 1 80 ? -3.198 -0.628 16.186 1.00 92.38 80 THR A CA 1
ATOM 569 C C . THR A 1 80 ? -2.719 -0.388 14.754 1.00 92.38 80 THR A C 1
ATOM 571 O O . THR A 1 80 ? -2.131 -1.274 14.135 1.00 92.38 80 THR A O 1
ATOM 574 N N . LEU A 1 81 ? -2.917 0.826 14.238 1.00 92.25 81 LEU A N 1
ATOM 575 C CA . LEU A 1 81 ? -2.510 1.202 12.891 1.00 92.25 81 LEU A CA 1
ATOM 576 C C . LEU A 1 81 ? -0.988 1.125 12.731 1.00 92.25 81 LEU A C 1
ATOM 578 O O . LEU A 1 81 ? -0.506 0.517 11.782 1.00 92.25 81 LEU A O 1
ATOM 582 N N . LEU A 1 82 ? -0.222 1.667 13.684 1.00 93.62 82 LEU A N 1
ATOM 583 C CA . LEU A 1 82 ? 1.241 1.625 13.628 1.00 93.62 82 LEU A CA 1
ATOM 584 C C . LEU A 1 82 ? 1.789 0.190 13.673 1.00 93.62 82 LEU A C 1
ATOM 586 O O . LEU A 1 82 ? 2.760 -0.110 12.980 1.00 93.62 82 LEU A O 1
ATOM 590 N N . ALA A 1 83 ? 1.181 -0.689 14.475 1.00 92.81 83 ALA A N 1
ATOM 591 C CA . ALA A 1 83 ? 1.554 -2.101 14.524 1.00 92.81 83 ALA A CA 1
ATOM 592 C C . ALA A 1 83 ? 1.285 -2.800 13.181 1.00 92.81 83 ALA A C 1
ATOM 594 O O . ALA A 1 83 ? 2.190 -3.420 12.626 1.00 92.81 83 ALA A O 1
ATOM 595 N N . THR A 1 84 ? 0.087 -2.605 12.622 1.00 90.88 84 THR A N 1
ATOM 596 C CA . THR A 1 84 ? -0.340 -3.226 11.353 1.00 90.88 84 THR A CA 1
ATOM 597 C C . THR A 1 84 ? 0.485 -2.719 10.164 1.00 90.88 84 THR A C 1
ATOM 599 O O . THR A 1 84 ? 0.871 -3.493 9.293 1.00 90.88 84 THR A O 1
ATOM 602 N N . LEU A 1 85 ? 0.836 -1.426 10.149 1.00 90.75 85 LEU A N 1
ATOM 603 C CA . LEU A 1 85 ? 1.716 -0.838 9.134 1.00 90.75 85 LEU A CA 1
ATOM 604 C C . LEU A 1 85 ? 3.111 -1.474 9.152 1.00 90.75 85 LEU A C 1
ATOM 606 O O . LEU A 1 85 ? 3.644 -1.816 8.101 1.00 90.75 85 LEU A O 1
ATOM 610 N N . ARG A 1 86 ? 3.703 -1.656 10.339 1.00 89.81 86 ARG A N 1
ATOM 611 C CA . ARG A 1 86 ? 5.031 -2.279 10.475 1.00 89.81 86 ARG A CA 1
ATOM 612 C C . ARG A 1 86 ? 5.034 -3.725 9.991 1.00 89.81 86 ARG A C 1
ATOM 614 O O . ARG A 1 86 ? 5.976 -4.125 9.315 1.00 89.81 86 ARG A O 1
ATOM 621 N N . GLU A 1 87 ? 3.981 -4.472 10.307 1.00 87.44 87 GLU A N 1
ATOM 622 C CA . GLU A 1 87 ? 3.796 -5.855 9.862 1.00 87.44 87 GLU A CA 1
ATOM 623 C C . GLU A 1 87 ? 3.631 -5.955 8.335 1.00 87.44 87 GLU A C 1
ATOM 625 O O . GLU A 1 87 ? 4.283 -6.775 7.677 1.00 87.44 87 GLU A O 1
ATOM 630 N N . GLY A 1 88 ? 2.835 -5.060 7.744 1.00 83.62 88 GLY A N 1
ATOM 631 C CA . GLY A 1 88 ? 2.674 -4.971 6.292 1.00 83.62 88 GLY A CA 1
ATOM 632 C C . GLY A 1 88 ? 3.980 -4.619 5.577 1.00 83.62 88 GLY A C 1
ATOM 633 O O . GLY A 1 88 ? 4.311 -5.226 4.556 1.00 83.62 88 GLY A O 1
ATOM 634 N N . SER A 1 89 ? 4.759 -3.675 6.112 1.00 82.81 89 SER A N 1
ATOM 635 C CA . SER A 1 89 ? 6.048 -3.291 5.526 1.00 82.81 89 SER A CA 1
ATOM 636 C C . SER A 1 89 ? 7.119 -4.378 5.669 1.00 82.81 89 SER A C 1
ATOM 638 O O . SER A 1 89 ? 7.950 -4.499 4.774 1.00 82.81 89 SER A O 1
ATOM 640 N N . SER A 1 90 ? 7.110 -5.190 6.738 1.00 79.81 90 SER A N 1
ATOM 641 C CA . SER A 1 90 ? 8.067 -6.303 6.884 1.00 79.81 90 SER A CA 1
ATOM 642 C C . SER A 1 90 ? 7.782 -7.484 5.958 1.00 79.81 90 SER A C 1
ATOM 644 O O . SER A 1 90 ? 8.706 -8.199 5.586 1.00 79.81 90 SER A O 1
ATOM 646 N N . THR A 1 91 ? 6.516 -7.693 5.594 1.00 71.19 91 THR A N 1
ATOM 647 C CA . THR A 1 91 ? 6.082 -8.833 4.766 1.00 71.19 91 THR A CA 1
ATOM 648 C C . THR A 1 91 ? 6.313 -8.590 3.269 1.00 71.19 91 THR A C 1
ATOM 650 O O . THR A 1 91 ? 6.384 -9.534 2.492 1.00 71.19 91 THR A O 1
ATOM 653 N N . ALA A 1 92 ? 6.460 -7.328 2.855 1.00 64.06 92 ALA A N 1
ATOM 654 C CA . ALA A 1 92 ? 6.678 -6.925 1.463 1.00 64.06 92 ALA A CA 1
ATOM 655 C C . ALA A 1 92 ? 8.155 -6.976 0.999 1.00 64.06 92 ALA A C 1
ATOM 657 O O . ALA A 1 92 ? 8.497 -6.333 0.001 1.00 64.06 92 ALA A O 1
ATOM 658 N N . CYS A 1 93 ? 9.021 -7.680 1.739 1.00 54.75 93 CYS A N 1
ATOM 659 C CA . CYS A 1 93 ? 10.467 -7.798 1.507 1.00 54.75 93 CYS A CA 1
ATOM 660 C C . CYS A 1 93 ? 10.831 -9.113 0.807 1.00 54.75 93 CYS A C 1
ATOM 662 O O . CYS A 1 93 ? 10.241 -10.154 1.174 1.00 54.75 93 CYS A O 1
#